Protein AF-A0A7W1ENC7-F1 (afdb_monomer_lite)

Structure (mmCIF, N/CA/C/O backbone):
data_AF-A0A7W1ENC7-F1
#
_entry.id   AF-A0A7W1ENC7-F1
#
loop_
_atom_site.group_PDB
_atom_site.id
_atom_site.type_symbol
_atom_site.label_atom_id
_atom_site.label_alt_id
_atom_site.label_comp_id
_atom_site.label_asym_id
_atom_site.label_entity_id
_atom_site.label_seq_id
_atom_site.pdbx_PDB_ins_code
_atom_site.Cartn_x
_atom_site.Cartn_y
_atom_site.Cartn_z
_atom_site.occupancy
_atom_site.B_iso_or_equiv
_atom_site.auth_seq_id
_atom_site.auth_comp_id
_atom_site.auth_asym_id
_atom_site.auth_atom_id
_atom_site.pdbx_PDB_model_num
ATOM 1 N N . MET A 1 1 ? 27.390 -2.520 -14.733 1.00 38.97 1 MET A N 1
ATOM 2 C CA . MET A 1 1 ? 26.135 -3.014 -15.339 1.00 38.97 1 MET A CA 1
ATOM 3 C C . MET A 1 1 ? 25.256 -3.533 -14.214 1.00 38.97 1 MET A C 1
ATOM 5 O O . MET A 1 1 ? 25.729 -4.355 -13.441 1.00 38.97 1 MET A O 1
ATOM 9 N N . LYS A 1 2 ? 24.054 -2.975 -14.029 1.00 42.88 2 LYS A N 1
ATOM 10 C CA . LYS A 1 2 ? 23.117 -3.417 -12.984 1.00 42.88 2 LYS A CA 1
ATOM 11 C C . LYS A 1 2 ? 22.529 -4.755 -13.449 1.00 42.88 2 LYS A C 1
ATOM 13 O O . LYS A 1 2 ? 22.151 -4.855 -14.612 1.00 42.88 2 LYS A O 1
ATOM 18 N N . ALA A 1 3 ? 22.547 -5.776 -12.594 1.00 43.91 3 ALA A N 1
ATOM 19 C CA . ALA A 1 3 ? 21.977 -7.081 -12.925 1.00 43.91 3 ALA A CA 1
ATOM 20 C C . ALA A 1 3 ? 20.509 -6.917 -13.362 1.00 43.91 3 ALA A C 1
ATOM 22 O O . ALA A 1 3 ? 19.835 -6.032 -12.820 1.00 43.91 3 ALA A O 1
ATOM 23 N N . PRO A 1 4 ? 20.019 -7.722 -14.324 1.00 51.50 4 PRO A N 1
ATOM 24 C CA . PRO A 1 4 ? 18.608 -7.701 -14.668 1.00 51.50 4 PRO A CA 1
ATOM 25 C C . PRO A 1 4 ? 17.800 -7.991 -13.395 1.00 51.50 4 PRO A C 1
ATOM 27 O O . PRO A 1 4 ? 18.161 -8.911 -12.650 1.00 51.50 4 PRO A O 1
ATOM 30 N N . PRO A 1 5 ? 16.767 -7.190 -13.089 1.00 56.22 5 PRO A N 1
ATOM 31 C CA . PRO A 1 5 ? 15.872 -7.494 -11.982 1.00 56.22 5 PRO A CA 1
ATOM 32 C C . PRO A 1 5 ? 15.311 -8.908 -12.174 1.00 56.22 5 PRO A C 1
ATOM 34 O O . PRO A 1 5 ? 15.011 -9.320 -13.297 1.00 56.22 5 PRO A O 1
ATOM 37 N N . ALA A 1 6 ? 15.227 -9.672 -11.081 1.00 57.22 6 ALA A N 1
ATOM 38 C CA . ALA A 1 6 ? 14.556 -10.965 -11.102 1.00 57.22 6 ALA A CA 1
ATOM 39 C C . ALA A 1 6 ? 13.134 -10.777 -11.667 1.00 57.22 6 ALA A C 1
ATOM 41 O O . ALA A 1 6 ? 12.538 -9.724 -11.426 1.00 57.22 6 ALA A O 1
ATOM 42 N N . PRO A 1 7 ? 12.589 -11.745 -12.427 1.00 58.38 7 PRO A N 1
ATOM 43 C CA . PRO A 1 7 ? 11.231 -11.628 -12.936 1.00 58.38 7 PRO A CA 1
ATOM 44 C C . PRO A 1 7 ? 10.276 -11.398 -11.762 1.00 58.38 7 PRO A C 1
ATOM 46 O O . PRO A 1 7 ? 10.227 -12.201 -10.829 1.00 58.38 7 PRO A O 1
ATOM 49 N N . SER A 1 8 ? 9.558 -10.275 -11.805 1.00 63.91 8 SER A N 1
ATOM 50 C CA . SER A 1 8 ? 8.464 -9.995 -10.880 1.00 63.91 8 SER A CA 1
ATOM 51 C C . SER A 1 8 ? 7.429 -11.116 -10.992 1.00 63.91 8 SER A C 1
ATOM 53 O O . SER A 1 8 ? 7.008 -11.480 -12.089 1.00 63.91 8 SER A O 1
ATOM 55 N N . ASP A 1 9 ? 7.011 -11.668 -9.853 1.00 81.19 9 ASP A N 1
ATOM 56 C CA . ASP A 1 9 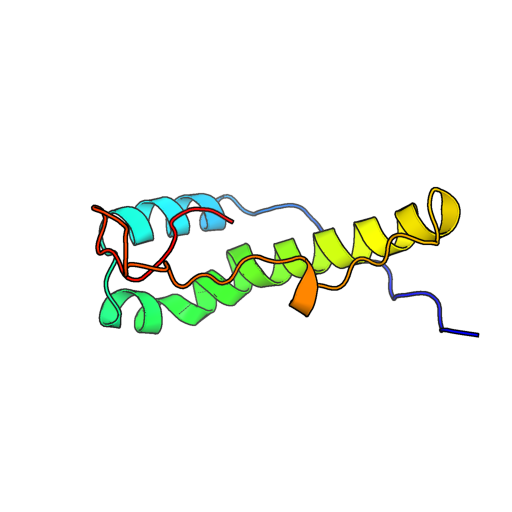? 5.921 -12.645 -9.764 1.00 81.19 9 ASP A CA 1
ATOM 57 C C . ASP A 1 9 ? 4.585 -11.935 -9.478 1.00 81.19 9 ASP A C 1
ATOM 59 O O . ASP A 1 9 ? 3.784 -12.383 -8.655 1.00 81.19 9 ASP A O 1
ATOM 63 N N . PHE A 1 10 ? 4.336 -10.774 -10.098 1.00 92.12 10 PHE A N 1
ATOM 64 C CA . PHE A 1 10 ? 3.066 -10.080 -9.917 1.00 92.12 10 PHE A CA 1
ATOM 65 C C . PHE A 1 10 ? 1.931 -10.881 -10.566 1.00 92.12 10 PHE A C 1
ATOM 67 O O . PHE A 1 10 ? 1.717 -10.883 -11.775 1.00 92.12 10 PHE A O 1
ATOM 74 N N . ARG A 1 11 ? 1.149 -11.564 -9.728 1.00 92.81 11 ARG A N 1
ATOM 75 C CA . ARG A 1 11 ? -0.049 -12.319 -10.137 1.00 92.81 11 ARG A CA 1
ATOM 76 C C . ARG A 1 11 ? -1.349 -11.532 -9.963 1.00 92.81 11 ARG A C 1
ATOM 78 O O . ARG A 1 11 ? -2.429 -12.120 -9.968 1.00 92.81 11 ARG A O 1
ATOM 85 N N . GLY A 1 12 ? -1.262 -10.215 -9.788 1.00 93.81 12 GLY A N 1
ATOM 86 C CA . GLY A 1 12 ? -2.409 -9.383 -9.442 1.00 93.81 12 GLY A CA 1
ATOM 87 C C . GLY A 1 12 ? -2.690 -9.315 -7.940 1.00 93.81 12 GLY A C 1
ATOM 88 O O . GLY A 1 12 ? -2.035 -9.946 -7.109 1.00 93.81 12 GLY A O 1
ATOM 89 N N . PHE A 1 13 ? -3.710 -8.533 -7.588 1.00 95.38 13 PHE A N 1
ATOM 90 C CA . PHE A 1 13 ? -4.220 -8.453 -6.221 1.00 95.38 13 PHE A CA 1
ATOM 91 C C . PHE A 1 13 ? -5.280 -9.525 -5.991 1.00 95.38 13 PHE A C 1
ATOM 93 O O . PHE A 1 13 ? -6.251 -9.636 -6.741 1.00 95.38 13 PHE A O 1
ATOM 100 N N . ARG A 1 14 ? -5.129 -10.294 -4.913 1.00 95.69 14 ARG A N 1
ATOM 101 C CA . ARG A 1 14 ? -6.131 -11.293 -4.529 1.00 95.69 14 ARG A CA 1
ATOM 102 C C . ARG A 1 14 ? -7.399 -10.610 -4.004 1.00 95.69 14 ARG A C 1
ATOM 104 O O . ARG A 1 14 ? -7.306 -9.525 -3.429 1.00 95.69 14 ARG A O 1
ATOM 111 N N . PRO A 1 15 ? -8.578 -11.259 -4.070 1.00 96.81 15 PRO A N 1
ATOM 112 C CA . PRO A 1 15 ? -9.813 -10.711 -3.497 1.00 96.81 15 PRO A CA 1
ATOM 113 C C . PRO A 1 15 ? -9.685 -10.302 -2.019 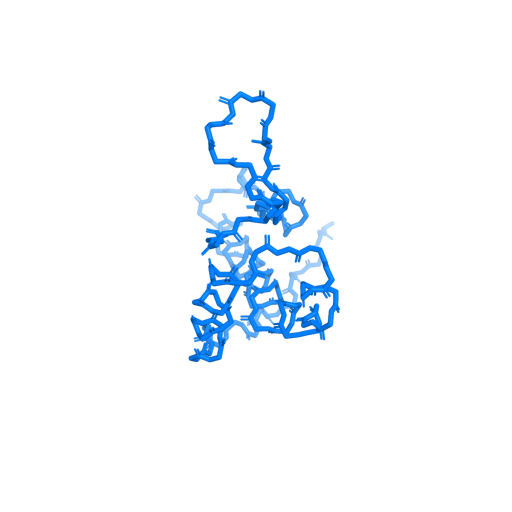1.00 96.81 15 PRO A C 1
ATOM 115 O O . PRO A 1 15 ? -10.314 -9.338 -1.580 1.00 96.81 15 PRO A O 1
ATOM 118 N N . ALA A 1 16 ? -8.819 -10.991 -1.267 1.00 95.94 16 ALA A N 1
ATOM 119 C CA . ALA A 1 16 ? -8.488 -10.678 0.121 1.00 95.94 16 ALA A CA 1
ATOM 120 C C . ALA A 1 16 ? -7.956 -9.245 0.319 1.00 95.94 16 ALA A C 1
ATOM 122 O O . ALA A 1 16 ? -8.237 -8.641 1.351 1.00 95.94 16 ALA A O 1
ATOM 123 N N . ALA A 1 17 ? -7.272 -8.662 -0.673 1.00 96.19 17 ALA A N 1
ATOM 124 C CA . ALA A 1 17 ? -6.820 -7.272 -0.632 1.00 96.19 17 ALA A CA 1
ATOM 125 C C . ALA A 1 17 ? -8.005 -6.297 -0.540 1.00 96.19 17 ALA A C 1
ATOM 127 O O . ALA A 1 17 ? -8.036 -5.415 0.317 1.00 96.19 17 ALA A O 1
ATOM 128 N N . LEU A 1 18 ? -9.033 -6.497 -1.373 1.00 96.00 18 LEU A N 1
ATOM 129 C CA . LEU A 1 18 ? -10.245 -5.672 -1.356 1.00 96.00 18 LEU A CA 1
ATOM 130 C C . LEU A 1 18 ? -11.062 -5.890 -0.078 1.00 96.00 18 LEU A C 1
ATOM 132 O O . LEU A 1 18 ? -11.637 -4.945 0.462 1.00 96.00 18 LEU A O 1
ATOM 136 N N . VAL A 1 19 ? -11.108 -7.128 0.425 1.00 97.38 19 VAL A N 1
ATOM 137 C CA . VAL A 1 19 ? -11.738 -7.439 1.717 1.00 97.38 19 VAL A CA 1
ATOM 138 C C . VAL A 1 19 ? -11.032 -6.695 2.850 1.00 97.38 19 VAL A C 1
ATOM 140 O O . VAL A 1 19 ? -11.708 -6.054 3.656 1.00 97.38 19 VAL A O 1
ATOM 143 N N . PHE A 1 20 ? -9.696 -6.708 2.873 1.00 97.31 20 PHE A N 1
ATOM 144 C CA . PHE A 1 20 ? -8.903 -5.964 3.847 1.00 97.31 20 PHE A CA 1
ATOM 145 C C . PHE A 1 20 ? -9.190 -4.464 3.773 1.00 97.31 20 PHE A C 1
ATOM 147 O O . PHE A 1 20 ? -9.482 -3.866 4.801 1.00 97.31 20 PHE A O 1
ATOM 154 N N . LEU A 1 21 ? -9.182 -3.855 2.582 1.00 97.06 21 LEU A N 1
ATOM 155 C CA . LEU A 1 21 ? -9.443 -2.417 2.436 1.00 97.06 21 LEU A CA 1
ATOM 156 C C . LEU A 1 21 ? -10.839 -2.021 2.944 1.00 97.06 21 LEU A C 1
ATOM 158 O O . LEU A 1 21 ? -10.986 -1.004 3.622 1.00 97.06 21 LEU A O 1
ATOM 162 N N . ARG A 1 22 ? -11.864 -2.845 2.683 1.00 97.19 22 ARG A N 1
ATOM 163 C CA . ARG A 1 22 ? -13.218 -2.628 3.227 1.00 97.19 22 ARG A CA 1
ATOM 164 C C . ARG A 1 22 ? -13.264 -2.771 4.747 1.00 97.19 22 ARG A C 1
ATOM 166 O O . ARG A 1 22 ? -14.007 -2.041 5.395 1.00 97.19 22 ARG A O 1
ATOM 173 N N . ALA A 1 23 ? -12.521 -3.721 5.310 1.00 97.38 23 ALA A N 1
ATOM 174 C CA . ALA A 1 23 ? -12.441 -3.901 6.755 1.00 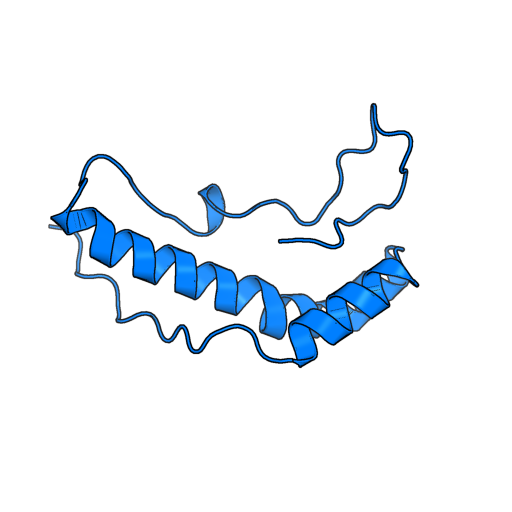97.38 23 ALA A CA 1
ATOM 175 C C . ALA A 1 23 ? -11.684 -2.743 7.421 1.00 97.38 23 ALA A C 1
ATOM 177 O O . ALA A 1 23 ? -12.192 -2.173 8.381 1.00 97.38 23 ALA A O 1
ATOM 178 N N . LEU A 1 24 ? -10.562 -2.313 6.838 1.00 97.50 24 LEU A N 1
ATOM 179 C CA . LEU A 1 24 ? -9.800 -1.149 7.281 1.00 97.50 24 LEU A CA 1
ATOM 180 C C . LEU A 1 24 ? -10.649 0.123 7.252 1.00 97.50 24 LEU A C 1
ATOM 182 O O . LEU A 1 24 ? -10.555 0.934 8.159 1.00 97.50 24 LEU A O 1
ATOM 186 N N . ALA A 1 25 ? -11.516 0.293 6.251 1.00 96.12 25 ALA A N 1
ATOM 187 C CA . ALA A 1 25 ? -12.434 1.430 6.205 1.00 96.12 25 ALA A CA 1
ATOM 188 C C . ALA A 1 25 ? -13.431 1.456 7.378 1.00 96.12 25 ALA A C 1
ATOM 190 O O . ALA A 1 25 ? -13.816 2.537 7.812 1.00 96.12 25 ALA A O 1
ATOM 191 N N . ARG A 1 26 ? -13.836 0.289 7.900 1.00 97.19 26 ARG A N 1
ATOM 192 C CA . ARG A 1 26 ? -14.738 0.180 9.062 1.00 97.19 26 ARG A CA 1
ATOM 193 C C . ARG A 1 26 ? -14.007 0.265 10.402 1.00 97.19 26 ARG A C 1
ATOM 195 O O . ARG A 1 26 ? -14.584 0.754 11.364 1.00 97.19 26 ARG A O 1
ATOM 202 N N . HIS A 1 27 ? -12.765 -0.208 10.454 1.00 96.44 27 HIS A N 1
ATOM 203 C CA . HIS A 1 27 ? -11.953 -0.326 11.667 1.00 96.44 27 HIS A CA 1
ATOM 204 C C . HIS A 1 27 ? -10.628 0.428 11.492 1.00 96.44 27 HIS A C 1
ATOM 206 O O . HIS A 1 27 ? -9.538 -0.139 11.579 1.00 96.44 27 HIS A O 1
ATOM 212 N N . ASN A 1 28 ? -10.723 1.712 11.128 1.00 95.88 28 ASN A N 1
ATOM 213 C CA . ASN A 1 28 ? -9.560 2.535 10.801 1.00 95.88 28 ASN A CA 1
ATOM 214 C C . ASN A 1 28 ? -8.915 3.087 12.075 1.00 95.88 28 ASN A C 1
ATOM 216 O O . ASN A 1 28 ? -8.956 4.283 12.356 1.00 95.88 28 ASN A O 1
ATOM 220 N N . ASP A 1 29 ? -8.342 2.190 12.863 1.00 96.62 29 ASP A N 1
ATOM 221 C CA . ASP A 1 29 ? -7.621 2.502 14.085 1.00 96.62 29 ASP A CA 1
ATOM 222 C C . ASP A 1 29 ? -6.316 1.699 14.163 1.00 96.62 29 ASP A C 1
ATOM 224 O O . ASP A 1 29 ? -6.070 0.745 13.417 1.00 96.62 29 ASP A O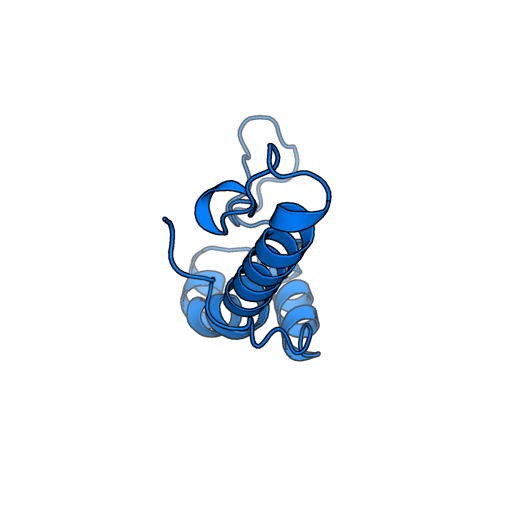 1
ATOM 228 N N . ARG A 1 30 ? -5.414 2.153 15.037 1.00 95.94 30 ARG A N 1
ATOM 229 C CA . ARG A 1 30 ? -4.061 1.602 15.147 1.00 95.94 30 ARG A CA 1
ATOM 230 C C . ARG A 1 30 ? -4.057 0.168 15.657 1.00 95.94 30 ARG A C 1
ATOM 232 O O . ARG A 1 30 ? -3.230 -0.612 15.193 1.00 95.94 30 ARG A O 1
ATOM 239 N N . GLU A 1 31 ? -4.916 -0.157 16.612 1.00 97.75 31 GLU A N 1
ATOM 240 C CA . GLU A 1 31 ? -4.942 -1.475 17.242 1.00 97.75 31 GLU A CA 1
ATOM 241 C C . GLU A 1 31 ? -5.388 -2.528 16.231 1.00 97.75 31 GLU A C 1
ATOM 243 O O . GLU A 1 31 ? -4.667 -3.502 15.987 1.00 97.75 31 GLU A O 1
ATOM 248 N N . TRP A 1 32 ? -6.498 -2.257 15.542 1.00 97.94 32 TRP A N 1
ATOM 249 C CA . TRP A 1 32 ? -7.002 -3.111 14.482 1.00 97.94 32 TRP A CA 1
ATOM 250 C C . TRP A 1 32 ? -5.965 -3.290 13.374 1.00 97.94 32 TRP A C 1
ATOM 252 O O . TRP A 1 32 ? -5.696 -4.418 12.955 1.00 97.94 32 TRP A O 1
ATOM 262 N N . PHE A 1 33 ? -5.316 -2.209 12.928 1.00 97.62 33 PHE A N 1
ATOM 263 C CA . PHE A 1 33 ? -4.304 -2.318 11.881 1.00 97.62 33 PHE A CA 1
ATOM 264 C C . PHE A 1 33 ? -3.108 -3.178 12.301 1.00 97.62 33 PHE A C 1
ATOM 266 O O . PHE A 1 33 ? -2.657 -3.999 11.505 1.00 97.62 33 PHE A O 1
ATOM 273 N N . GLN A 1 34 ? -2.588 -3.028 13.527 1.00 97.75 34 GLN A N 1
ATOM 274 C CA . GLN A 1 34 ? -1.460 -3.857 13.973 1.00 97.75 34 GLN A CA 1
ATOM 275 C C . GLN A 1 34 ? -1.833 -5.340 14.014 1.00 97.75 34 GLN A C 1
ATOM 277 O O . GLN A 1 34 ? -1.045 -6.162 13.549 1.00 97.75 34 GLN A O 1
ATOM 282 N N . ALA A 1 35 ? -3.043 -5.674 14.473 1.00 98.12 35 ALA A N 1
ATOM 283 C CA . ALA A 1 35 ? -3.534 -7.052 14.485 1.00 98.12 35 ALA A CA 1
ATOM 284 C C . ALA A 1 35 ? -3.665 -7.662 13.074 1.00 98.12 35 ALA A C 1
ATOM 286 O O . ALA A 1 35 ? -3.536 -8.871 12.909 1.00 98.12 35 ALA A O 1
ATOM 287 N N . HIS A 1 36 ? -3.871 -6.837 12.041 1.00 98.00 36 HIS A N 1
ATOM 288 C CA . HIS A 1 36 ? -4.046 -7.286 10.653 1.00 98.00 36 HIS A CA 1
ATOM 289 C C . HIS A 1 36 ? -2.871 -6.916 9.738 1.00 98.00 36 HIS A C 1
ATOM 291 O O . HIS A 1 36 ? -2.970 -7.025 8.510 1.00 98.00 36 HIS A O 1
ATOM 297 N N . ARG A 1 37 ? -1.742 -6.490 10.313 1.00 97.19 37 ARG A N 1
ATOM 298 C CA . ARG A 1 37 ? -0.595 -5.967 9.565 1.00 97.19 37 ARG A CA 1
ATOM 299 C C . ARG A 1 37 ? -0.024 -6.980 8.582 1.00 97.19 37 ARG A C 1
ATOM 301 O O . ARG A 1 37 ? 0.345 -6.603 7.475 1.00 97.19 37 ARG A O 1
ATOM 308 N N . GLU A 1 38 ? 0.020 -8.255 8.949 1.00 98.00 38 GLU A N 1
ATOM 309 C CA . GLU A 1 38 ? 0.497 -9.315 8.054 1.00 98.00 38 GLU A CA 1
ATOM 310 C C . GLU A 1 38 ? -0.375 -9.453 6.804 1.00 98.00 38 GLU A C 1
ATOM 312 O O . GLU A 1 38 ? 0.138 -9.651 5.705 1.00 98.00 38 GLU A O 1
ATOM 317 N N . THR A 1 39 ? -1.693 -9.294 6.947 1.00 97.06 39 THR A N 1
ATOM 318 C CA . THR A 1 39 ? -2.622 -9.297 5.812 1.00 97.06 39 THR A CA 1
ATOM 319 C C . THR A 1 39 ? -2.387 -8.081 4.920 1.00 97.06 39 THR A C 1
ATOM 321 O O . THR A 1 39 ? -2.343 -8.229 3.704 1.00 97.06 39 THR A O 1
ATOM 324 N N . TYR A 1 40 ? -2.149 -6.895 5.486 1.00 97.12 40 TYR A N 1
ATOM 325 C CA . TYR A 1 40 ? -1.740 -5.735 4.687 1.00 97.12 40 TYR A CA 1
ATOM 326 C C . TYR A 1 40 ? -0.435 -5.993 3.916 1.00 97.12 40 TYR A C 1
ATOM 328 O O . TYR A 1 40 ? -0.364 -5.754 2.709 1.00 97.12 40 TYR A O 1
ATOM 336 N N . GLU A 1 41 ? 0.595 -6.499 4.595 1.00 96.38 41 GLU A N 1
ATOM 337 C CA . GLU A 1 41 ? 1.901 -6.731 3.975 1.00 96.38 41 GLU A CA 1
ATOM 338 C C . GLU A 1 41 ? 1.806 -7.769 2.842 1.00 96.38 41 GLU A C 1
ATOM 340 O O . GLU A 1 41 ? 2.326 -7.544 1.750 1.00 96.38 41 GLU A O 1
ATOM 345 N N . ARG A 1 42 ? 1.069 -8.864 3.062 1.00 96.75 42 ARG A N 1
ATOM 346 C CA . ARG A 1 42 ? 0.924 -9.967 2.103 1.00 96.75 42 ARG A CA 1
ATOM 347 C C . ARG A 1 42 ? -0.033 -9.668 0.949 1.00 96.75 42 ARG A C 1
ATOM 349 O O . ARG A 1 42 ? 0.268 -10.028 -0.181 1.00 96.75 42 ARG A O 1
ATOM 356 N N . GLU A 1 43 ? -1.197 -9.075 1.217 1.00 96.19 43 GLU A N 1
ATOM 357 C CA . GLU A 1 43 ? -2.246 -8.909 0.195 1.00 96.19 43 GLU A CA 1
ATOM 358 C C . GLU A 1 43 ? -2.111 -7.618 -0.617 1.00 96.19 43 GLU A C 1
ATOM 360 O O . GLU A 1 43 ? -2.627 -7.546 -1.730 1.00 96.19 43 GLU A O 1
ATOM 365 N N . LEU A 1 44 ? -1.472 -6.586 -0.060 1.00 95.50 44 LEU A N 1
ATOM 366 C CA . LEU A 1 44 ? -1.443 -5.242 -0.648 1.00 95.50 44 LEU A CA 1
ATOM 367 C C . LEU A 1 44 ? -0.015 -4.786 -0.926 1.00 95.50 44 LEU A C 1
ATOM 369 O O . LEU A 1 44 ? 0.317 -4.458 -2.064 1.00 95.50 44 LEU A O 1
ATOM 373 N N . ARG A 1 45 ? 0.848 -4.783 0.095 1.00 95.38 45 ARG A N 1
ATOM 374 C CA . ARG A 1 45 ? 2.192 -4.211 -0.038 1.00 95.38 45 ARG A CA 1
ATOM 375 C C . ARG A 1 45 ? 3.108 -5.039 -0.933 1.00 95.38 45 ARG A C 1
ATOM 377 O O . ARG A 1 45 ? 3.732 -4.464 -1.819 1.00 95.38 45 ARG A O 1
ATOM 384 N N . ALA A 1 46 ? 3.189 -6.351 -0.720 1.00 94.69 46 ALA A N 1
ATOM 385 C CA . ALA A 1 46 ? 4.048 -7.217 -1.522 1.00 94.69 46 ALA A CA 1
ATOM 386 C C . ALA A 1 46 ? 3.619 -7.270 -3.005 1.00 94.69 46 ALA A C 1
ATOM 388 O O . ALA A 1 46 ? 4.480 -7.041 -3.853 1.00 94.69 46 ALA A O 1
ATOM 389 N N . PRO A 1 47 ? 2.326 -7.444 -3.358 1.00 95.19 47 PRO A N 1
ATOM 390 C CA . P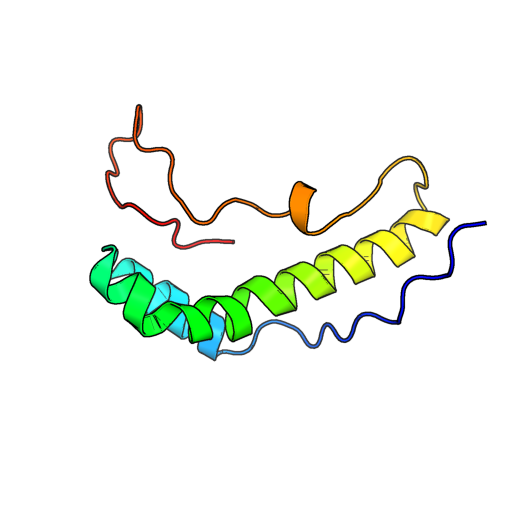RO A 1 47 ? 1.908 -7.415 -4.760 1.00 95.19 47 PRO A CA 1
ATOM 391 C C . PRO A 1 47 ? 2.135 -6.055 -5.426 1.00 95.19 47 PRO A C 1
ATOM 393 O O . PRO A 1 47 ? 2.560 -6.004 -6.573 1.00 95.19 47 PRO A O 1
ATOM 396 N N . MET A 1 48 ? 1.919 -4.943 -4.713 1.00 95.38 48 MET A N 1
ATOM 397 C CA . MET A 1 48 ? 2.215 -3.614 -5.258 1.00 95.38 48 MET A CA 1
ATOM 398 C C . MET A 1 48 ? 3.720 -3.409 -5.490 1.00 95.38 48 MET A C 1
ATOM 400 O O . MET A 1 48 ? 4.111 -2.817 -6.491 1.00 95.38 48 MET A O 1
ATOM 404 N N . ALA A 1 49 ? 4.574 -3.912 -4.594 1.00 94.75 49 ALA A N 1
ATOM 405 C CA . ALA A 1 49 ? 6.020 -3.870 -4.794 1.00 94.75 49 ALA A CA 1
ATOM 406 C C . ALA A 1 49 ? 6.445 -4.678 -6.030 1.00 94.75 49 ALA A C 1
ATOM 408 O O . ALA A 1 49 ? 7.202 -4.155 -6.843 1.00 94.75 49 ALA A O 1
ATOM 409 N N . ALA A 1 50 ? 5.898 -5.886 -6.206 1.00 94.62 50 ALA A N 1
ATOM 410 C CA . ALA A 1 50 ? 6.143 -6.705 -7.393 1.00 94.62 50 ALA A CA 1
ATOM 411 C C . ALA A 1 50 ? 5.702 -5.982 -8.678 1.00 94.62 50 ALA A C 1
ATOM 413 O O . ALA A 1 50 ? 6.480 -5.886 -9.618 1.00 94.62 50 ALA A O 1
ATOM 414 N N . LEU A 1 51 ? 4.512 -5.365 -8.687 1.00 94.69 51 LEU A N 1
ATOM 415 C CA . LEU A 1 51 ? 4.038 -4.571 -9.826 1.00 94.69 51 LEU A CA 1
ATOM 416 C C . LEU A 1 51 ? 4.994 -3.419 -10.177 1.00 94.69 51 LEU A C 1
ATOM 418 O O . LEU A 1 51 ? 5.279 -3.190 -11.349 1.00 94.69 51 LEU A O 1
ATOM 422 N N . VAL A 1 52 ? 5.497 -2.689 -9.176 1.00 94.44 52 VAL A N 1
ATOM 423 C CA . VAL A 1 52 ? 6.466 -1.603 -9.401 1.00 94.44 52 VAL A CA 1
ATOM 424 C C . VAL A 1 52 ? 7.767 -2.137 -9.997 1.00 94.44 52 VAL A C 1
ATOM 426 O O . VAL A 1 52 ? 8.317 -1.505 -10.895 1.00 94.44 52 VAL A O 1
ATOM 429 N N . GLU A 1 53 ? 8.260 -3.273 -9.506 1.00 93.75 53 GLU A N 1
ATOM 430 C CA . GLU A 1 53 ? 9.463 -3.917 -10.041 1.00 93.75 53 GLU A CA 1
ATOM 431 C C . GLU A 1 53 ? 9.250 -4.385 -11.482 1.00 93.75 53 GLU A C 1
ATOM 433 O O . GLU A 1 53 ? 10.104 -4.128 -12.324 1.00 93.75 53 GLU A O 1
ATOM 438 N N . GLU A 1 54 ? 8.099 -4.983 -11.797 1.00 92.94 54 GLU A N 1
ATOM 439 C CA . GLU A 1 54 ? 7.752 -5.387 -13.164 1.00 92.94 54 GLU A CA 1
ATOM 440 C C . GLU A 1 54 ? 7.743 -4.203 -14.126 1.00 92.94 54 GLU A C 1
ATOM 442 O O . GLU A 1 54 ? 8.355 -4.245 -15.194 1.00 92.94 54 GLU A O 1
ATOM 447 N N . ILE A 1 55 ? 7.081 -3.117 -13.721 1.00 92.69 55 ILE A N 1
ATOM 448 C CA . ILE A 1 55 ? 6.996 -1.895 -14.517 1.00 92.69 55 ILE A CA 1
ATOM 449 C C . ILE A 1 55 ? 8.389 -1.293 -14.728 1.00 92.69 55 ILE A C 1
ATOM 451 O O . ILE A 1 55 ? 8.679 -0.868 -15.842 1.00 92.69 55 ILE A O 1
ATOM 455 N N . ASP A 1 56 ? 9.263 -1.285 -13.716 1.00 92.62 56 ASP A N 1
ATOM 456 C CA . ASP A 1 56 ? 10.648 -0.808 -13.856 1.00 92.62 56 ASP A CA 1
ATOM 457 C C . ASP A 1 56 ? 11.411 -1.589 -14.938 1.00 92.62 56 ASP A C 1
ATOM 459 O O . ASP A 1 56 ? 12.071 -0.983 -15.784 1.00 92.62 56 ASP A O 1
ATOM 463 N N . VAL A 1 57 ? 11.256 -2.920 -14.985 1.00 90.62 57 VAL A N 1
ATOM 464 C CA . VAL A 1 57 ? 11.879 -3.759 -16.028 1.00 90.62 57 VAL A CA 1
ATOM 465 C C . VAL A 1 57 ? 11.426 -3.329 -17.421 1.00 90.62 57 VAL A C 1
ATOM 467 O O . VAL A 1 57 ? 12.244 -3.189 -18.331 1.00 90.62 57 VAL A O 1
ATOM 470 N N . HIS A 1 58 ? 10.123 -3.109 -17.597 1.00 89.69 58 HIS A N 1
ATOM 471 C CA . HIS A 1 58 ? 9.567 -2.694 -18.881 1.00 89.69 58 HIS A CA 1
ATOM 472 C C . HIS A 1 58 ? 10.000 -1.272 -19.258 1.00 89.69 58 HIS A C 1
ATOM 474 O O . HIS A 1 58 ? 10.404 -1.026 -20.400 1.00 89.69 58 HIS A O 1
ATOM 480 N N . LEU A 1 59 ? 9.984 -0.344 -18.299 1.00 91.50 59 LEU A N 1
ATOM 481 C CA . LEU A 1 59 ? 10.395 1.043 -18.503 1.00 91.50 59 LEU A CA 1
ATOM 482 C C . LEU A 1 59 ? 11.876 1.173 -18.840 1.00 91.50 59 LEU A C 1
ATOM 484 O O . LEU A 1 59 ? 12.216 2.031 -19.646 1.00 91.50 59 LEU A O 1
ATOM 488 N N . ALA A 1 60 ? 12.741 0.282 -18.353 1.00 90.75 60 ALA A N 1
ATOM 489 C CA . ALA A 1 60 ? 14.159 0.288 -18.713 1.00 90.75 60 ALA A CA 1
ATOM 490 C C . ALA A 1 60 ? 14.406 0.229 -20.236 1.00 90.75 60 ALA A C 1
ATOM 492 O O . ALA A 1 60 ? 15.451 0.678 -20.704 1.00 90.75 60 ALA A O 1
ATOM 493 N N . THR A 1 61 ? 13.453 -0.303 -21.011 1.00 89.56 61 THR A N 1
ATOM 494 C CA . THR A 1 61 ? 13.523 -0.342 -22.482 1.00 89.56 61 THR A CA 1
ATOM 495 C C . THR A 1 61 ? 12.813 0.826 -23.170 1.00 89.56 61 THR A C 1
ATOM 497 O O . THR A 1 61 ? 13.233 1.235 -24.249 1.00 89.56 61 THR A O 1
ATOM 500 N N . LEU A 1 62 ? 11.749 1.362 -22.564 1.00 92.00 62 LEU A N 1
ATOM 501 C CA . LEU A 1 62 ? 10.873 2.369 -23.175 1.00 92.00 62 LEU A CA 1
ATOM 502 C C . LEU A 1 62 ? 11.229 3.808 -22.775 1.00 92.00 62 LEU A C 1
ATOM 504 O O . LEU A 1 62 ? 11.086 4.718 -23.585 1.00 92.00 62 LEU A O 1
ATOM 508 N N . ALA A 1 63 ? 11.654 4.006 -21.529 1.00 92.00 63 ALA A N 1
ATOM 509 C CA . ALA A 1 63 ? 11.954 5.292 -20.905 1.00 92.00 63 ALA A CA 1
ATOM 510 C C . ALA A 1 63 ? 12.978 5.081 -19.765 1.00 92.00 63 ALA A C 1
ATOM 512 O O . ALA A 1 63 ? 12.607 5.090 -18.586 1.00 92.00 63 ALA A O 1
ATOM 513 N N . PRO A 1 64 ? 14.263 4.831 -20.086 1.00 90.25 64 PRO A N 1
ATOM 514 C CA . PRO A 1 64 ? 15.297 4.466 -19.110 1.00 90.25 64 PRO A CA 1
ATOM 515 C C . PRO A 1 64 ? 15.599 5.553 -18.063 1.00 90.25 64 PRO A C 1
ATOM 517 O O . PRO A 1 64 ? 16.233 5.275 -17.044 1.00 90.25 64 PRO A O 1
ATOM 520 N N . GLU A 1 65 ? 15.169 6.792 -18.294 1.00 93.06 65 GLU A N 1
ATOM 521 C CA . GLU A 1 65 ? 15.227 7.891 -17.332 1.00 93.06 65 GLU A CA 1
ATOM 522 C C . GLU A 1 65 ? 14.214 7.749 -16.183 1.00 93.06 65 GLU A C 1
ATOM 524 O O . GLU A 1 65 ? 14.396 8.353 -15.121 1.00 93.06 65 GLU A O 1
ATOM 529 N N . ILE A 1 66 ? 13.162 6.944 -16.366 1.00 90.94 66 ILE A N 1
ATOM 530 C CA . ILE A 1 66 ? 12.154 6.665 -15.344 1.00 90.94 66 ILE A CA 1
ATOM 531 C C . ILE A 1 66 ? 12.566 5.410 -14.577 1.00 90.94 66 ILE A C 1
ATOM 533 O O . ILE A 1 66 ? 12.587 4.313 -15.121 1.00 90.94 66 ILE A O 1
ATOM 537 N N . ILE A 1 67 ? 12.851 5.574 -13.283 1.00 89.06 67 ILE A N 1
ATOM 538 C CA . ILE A 1 67 ? 13.247 4.473 -12.397 1.00 89.06 67 ILE A CA 1
ATOM 539 C C . ILE A 1 67 ? 12.118 4.190 -11.405 1.00 89.06 67 ILE A C 1
ATOM 541 O O . ILE A 1 67 ? 11.823 5.005 -10.523 1.00 89.06 67 ILE A O 1
ATOM 545 N N . GLY A 1 68 ? 11.514 3.011 -11.522 1.00 90.19 68 GLY A N 1
ATOM 546 C CA . GLY A 1 68 ? 10.571 2.457 -10.562 1.00 90.19 68 GLY A CA 1
ATOM 547 C C . GLY A 1 68 ? 11.308 1.822 -9.385 1.00 90.19 68 GLY A C 1
ATOM 548 O O . GLY A 1 68 ? 12.222 1.021 -9.543 1.00 90.19 68 GLY A O 1
ATOM 549 N N . HIS A 1 69 ? 10.933 2.177 -8.157 1.00 90.31 69 HIS A N 1
ATOM 550 C CA . HIS A 1 69 ? 11.474 1.507 -6.977 1.00 90.31 69 HIS A CA 1
ATOM 551 C C . HIS A 1 69 ? 10.399 1.433 -5.893 1.00 90.31 69 HIS A C 1
ATOM 553 O O . HIS A 1 69 ? 9.950 2.492 -5.448 1.00 90.31 69 HIS A O 1
ATOM 559 N N . PRO A 1 70 ? 10.041 0.252 -5.351 1.00 89.44 70 PRO A N 1
ATOM 560 C CA . PRO A 1 70 ? 8.920 0.110 -4.411 1.00 89.44 70 PRO A CA 1
ATOM 561 C C . PRO A 1 70 ? 8.959 1.099 -3.237 1.00 89.44 70 PRO A C 1
ATOM 563 O O . PRO A 1 70 ? 7.977 1.755 -2.911 1.00 89.44 70 PRO A O 1
ATOM 566 N N . LYS A 1 71 ? 10.141 1.312 -2.645 1.00 88.62 71 LYS A N 1
ATOM 567 C CA . LYS A 1 71 ? 10.332 2.289 -1.551 1.00 88.62 71 LYS A CA 1
ATOM 568 C C . LYS A 1 71 ? 10.045 3.759 -1.911 1.00 88.62 71 LYS A C 1
ATOM 570 O O . LYS A 1 71 ? 9.837 4.547 -0.995 1.00 88.62 71 LYS A O 1
ATOM 575 N N . ARG A 1 72 ? 10.107 4.143 -3.189 1.00 90.81 72 ARG A N 1
ATOM 576 C CA . ARG A 1 72 ? 9.937 5.530 -3.666 1.00 90.81 72 ARG A CA 1
ATOM 577 C C . ARG A 1 72 ? 8.640 5.728 -4.447 1.00 90.81 72 ARG A C 1
ATOM 579 O O . ARG A 1 72 ? 8.079 6.815 -4.398 1.00 90.81 72 ARG A O 1
ATOM 586 N N . SER A 1 73 ? 8.178 4.687 -5.130 1.00 92.81 73 SER A N 1
ATOM 587 C CA . SER A 1 73 ? 7.014 4.726 -6.017 1.00 92.81 73 SER A CA 1
ATOM 588 C C . SER A 1 73 ? 5.702 4.365 -5.313 1.00 92.81 73 SER A C 1
ATOM 590 O O . SER A 1 73 ? 4.639 4.613 -5.866 1.00 92.81 73 SER A O 1
ATOM 592 N N . MET A 1 74 ? 5.749 3.797 -4.102 1.00 93.19 74 MET A N 1
ATOM 593 C CA . MET A 1 74 ? 4.548 3.434 -3.341 1.00 93.19 74 MET A CA 1
ATOM 594 C C . MET A 1 74 ? 4.140 4.520 -2.344 1.00 93.19 74 MET A C 1
ATOM 596 O O . MET A 1 74 ? 4.977 5.107 -1.650 1.00 93.19 74 MET A O 1
ATOM 600 N N . PHE A 1 75 ? 2.831 4.727 -2.188 1.00 90.06 75 PHE A N 1
ATOM 601 C CA . PHE A 1 75 ? 2.317 5.590 -1.134 1.00 90.06 75 PHE A CA 1
ATOM 602 C C . PHE A 1 75 ? 2.571 5.004 0.259 1.00 90.06 75 PHE A C 1
ATOM 604 O O . PHE A 1 75 ? 2.514 3.800 0.505 1.00 90.06 75 PHE A O 1
ATOM 611 N N . ARG A 1 76 ? 2.796 5.899 1.226 1.00 91.94 76 ARG A N 1
ATOM 612 C CA . ARG A 1 76 ? 2.729 5.543 2.646 1.00 91.94 76 ARG A CA 1
ATOM 613 C C . ARG A 1 76 ? 1.278 5.247 3.019 1.00 91.94 76 ARG A C 1
ATOM 615 O O . ARG A 1 76 ? 0.396 6.039 2.683 1.00 91.94 76 ARG A O 1
ATOM 622 N N . ILE A 1 77 ? 1.072 4.162 3.769 1.00 94.31 77 ILE A N 1
ATOM 623 C CA . ILE A 1 77 ? -0.256 3.783 4.270 1.00 94.31 77 ILE A CA 1
ATOM 624 C C . ILE A 1 77 ? -0.814 4.800 5.272 1.00 94.31 77 ILE A C 1
ATOM 626 O O . ILE A 1 77 ? -2.019 5.001 5.345 1.00 94.31 77 ILE A O 1
ATOM 630 N N . HIS A 1 78 ? 0.049 5.473 6.034 1.00 94.75 78 HIS A N 1
ATOM 631 C CA . HIS A 1 78 ? -0.387 6.480 6.996 1.00 94.75 78 HIS A CA 1
ATOM 632 C C . HIS A 1 78 ? -0.952 7.706 6.272 1.00 94.75 78 HIS A C 1
ATOM 634 O O . HIS A 1 78 ? -0.342 8.227 5.329 1.00 94.75 78 HIS A O 1
ATOM 640 N N . ARG A 1 79 ? -2.113 8.170 6.731 1.00 94.25 79 ARG A N 1
ATOM 641 C CA . ARG A 1 79 ? -2.742 9.398 6.251 1.00 94.25 79 ARG A CA 1
ATOM 642 C C . ARG A 1 79 ? -2.073 10.602 6.905 1.00 94.25 79 ARG A C 1
ATOM 644 O O . ARG A 1 79 ? -1.827 10.611 8.107 1.00 94.25 79 ARG A O 1
ATOM 651 N N . ASP A 1 80 ? -1.803 11.637 6.116 1.00 93.12 80 ASP A N 1
ATOM 652 C CA . ASP A 1 80 ? -1.463 12.944 6.675 1.00 93.12 80 ASP A CA 1
ATOM 653 C C . ASP A 1 80 ? -2.756 13.643 7.108 1.00 93.12 80 ASP A C 1
ATOM 655 O O . ASP A 1 80 ? -3.591 14.004 6.277 1.00 93.12 80 ASP A O 1
ATOM 659 N N . THR A 1 81 ? -2.946 13.787 8.415 1.00 93.44 81 THR A N 1
ATOM 660 C CA . THR A 1 81 ? -4.182 14.311 9.009 1.00 93.44 81 THR A CA 1
ATOM 661 C C . THR A 1 81 ? -4.077 15.782 9.404 1.00 93.44 81 THR A C 1
ATOM 663 O O . THR A 1 81 ? -5.058 16.341 9.898 1.00 93.44 81 THR A O 1
ATOM 666 N N . ARG A 1 82 ? -2.931 16.446 9.174 1.00 90.88 82 ARG A N 1
ATOM 667 C CA . ARG A 1 82 ? -2.691 17.831 9.629 1.00 90.88 82 ARG A CA 1
ATOM 668 C C . ARG A 1 82 ? -3.739 18.807 9.100 1.00 90.88 82 ARG A C 1
ATOM 670 O O . ARG A 1 82 ? -4.295 19.579 9.872 1.00 90.88 82 ARG A O 1
ATOM 677 N N . PHE A 1 83 ? -4.071 18.690 7.816 1.00 92.00 83 PHE A N 1
ATOM 678 C CA . PHE A 1 83 ? -5.034 19.561 7.132 1.00 92.00 83 PHE A CA 1
ATOM 679 C C . PHE A 1 83 ? -6.272 18.819 6.611 1.00 92.00 83 PHE A C 1
ATOM 681 O O . PHE A 1 83 ? -7.101 19.408 5.928 1.00 92.00 83 PHE A O 1
ATOM 688 N N . SER A 1 84 ? -6.405 17.522 6.905 1.00 89.69 84 SER A N 1
ATOM 689 C CA . SER A 1 84 ? -7.556 16.734 6.456 1.00 89.69 84 SER A CA 1
ATOM 690 C C . SER A 1 84 ? -8.709 16.818 7.455 1.00 89.69 84 SER A C 1
ATOM 692 O O . SER A 1 84 ? -8.478 16.740 8.663 1.00 89.69 84 SER A O 1
ATOM 694 N N . ASN A 1 85 ? -9.944 16.925 6.961 1.00 92.19 85 ASN A N 1
ATOM 695 C CA . ASN A 1 85 ? -11.147 16.734 7.781 1.00 92.19 85 ASN A CA 1
ATOM 696 C C . ASN A 1 85 ? -11.292 15.271 8.230 1.00 92.19 85 ASN A C 1
ATOM 698 O O . ASN A 1 85 ? -11.822 15.003 9.304 1.00 92.19 85 ASN A O 1
ATOM 702 N N . ASP A 1 86 ? -10.774 14.332 7.435 1.00 91.81 86 ASP A N 1
ATOM 703 C CA . ASP A 1 86 ? -10.690 12.921 7.795 1.00 91.81 86 ASP A CA 1
ATOM 704 C C . ASP A 1 86 ? -9.455 12.681 8.676 1.00 91.81 86 ASP A C 1
ATOM 706 O O . ASP A 1 86 ? -8.307 12.812 8.239 1.00 91.81 86 ASP A O 1
ATOM 710 N N . LYS A 1 87 ? -9.703 12.338 9.942 1.00 92.75 87 LYS A N 1
ATOM 711 C CA . LYS A 1 87 ? -8.662 12.078 10.944 1.00 92.75 87 LYS A CA 1
ATOM 712 C C . LYS A 1 87 ? -8.288 10.601 11.072 1.00 92.75 87 LYS A C 1
ATOM 714 O O . LYS A 1 87 ? -7.537 10.252 11.981 1.00 92.75 87 LYS A O 1
ATOM 719 N N . SER A 1 88 ? -8.773 9.743 10.176 1.00 94.50 88 SER A N 1
ATOM 720 C CA . SER A 1 88 ? -8.391 8.336 10.175 1.00 94.50 88 SER A CA 1
ATOM 721 C C . SER A 1 88 ? -6.871 8.168 9.983 1.00 94.50 88 SER A C 1
ATOM 723 O O . SER A 1 88 ? -6.274 8.849 9.146 1.00 94.50 88 SER A O 1
ATOM 725 N N . PRO A 1 89 ? -6.209 7.285 10.752 1.00 94.81 89 PRO A N 1
ATOM 726 C CA . PRO A 1 89 ? -4.757 7.119 10.725 1.00 94.81 89 PRO A CA 1
ATOM 727 C C . PRO A 1 89 ? -4.238 6.475 9.434 1.00 94.81 89 PRO A C 1
ATOM 729 O O . PRO A 1 89 ? -3.089 6.723 9.052 1.00 94.81 89 PRO A O 1
ATOM 732 N N . TYR A 1 90 ? -5.054 5.667 8.752 1.00 96.44 90 TYR A N 1
ATOM 733 C CA . TYR A 1 90 ? -4.644 4.920 7.565 1.00 96.44 90 TYR A CA 1
ATOM 734 C C . TYR A 1 90 ? -5.466 5.276 6.329 1.00 96.44 90 TYR A C 1
ATOM 736 O O . TYR A 1 90 ? -6.663 5.571 6.382 1.00 96.44 90 TYR A O 1
ATOM 744 N N . LYS A 1 91 ? -4.808 5.207 5.176 1.00 94.69 91 LYS A N 1
ATOM 745 C CA . LYS A 1 91 ? -5.445 5.248 3.866 1.00 94.69 91 LYS A CA 1
ATOM 746 C C . LYS A 1 91 ? -6.125 3.914 3.579 1.00 94.69 91 LYS A C 1
ATOM 748 O O . LYS A 1 91 ? -5.587 2.854 3.877 1.00 94.69 91 LYS A O 1
ATOM 753 N N . THR A 1 92 ? -7.291 3.985 2.954 1.00 94.19 92 THR A N 1
ATOM 754 C CA . THR A 1 92 ? -8.081 2.827 2.503 1.00 94.19 92 THR A CA 1
ATOM 755 C C . THR A 1 92 ? -7.900 2.555 1.007 1.00 94.19 92 THR A C 1
ATOM 757 O O . THR A 1 92 ? -8.699 1.851 0.394 1.00 94.19 92 THR A O 1
ATOM 760 N N . ASN A 1 93 ? -6.846 3.122 0.421 1.00 87.62 93 ASN A N 1
ATOM 761 C CA . ASN A 1 93 ? -6.423 2.938 -0.956 1.00 87.62 93 ASN A CA 1
ATOM 762 C C . ASN A 1 93 ? -4.904 2.728 -1.021 1.00 87.62 93 ASN A C 1
ATOM 764 O O . ASN A 1 93 ? -4.178 3.049 -0.073 1.00 87.62 93 ASN A O 1
ATOM 768 N N . LEU A 1 94 ? -4.467 2.150 -2.138 1.00 72.69 94 LEU A N 1
ATOM 769 C CA . LEU A 1 94 ? -3.067 2.008 -2.523 1.00 72.69 94 LEU A CA 1
ATOM 770 C C . LEU A 1 94 ? -2.693 3.020 -3.593 1.00 72.69 94 LEU A C 1
ATO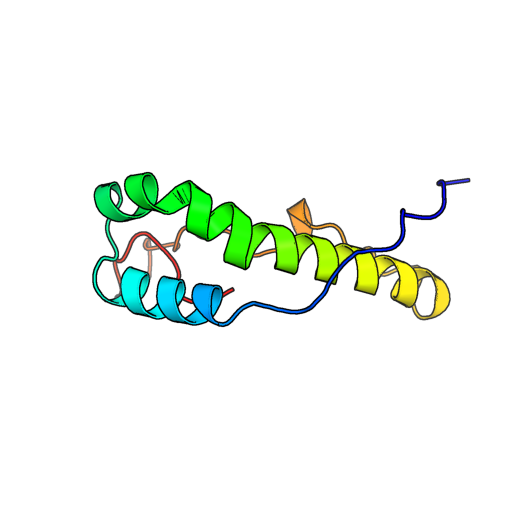M 772 O O . LEU A 1 94 ? -3.595 3.457 -4.342 1.00 72.69 94 LEU A O 1
#

Radius of gyration: 15.68 Å; chains: 1; bounding box: 41×32×40 Å

Sequence (94 aa):
MKAPPAPSDFRGFRPAALVFLRALARHNDREWFQAHRETYERELRAPMAALVEEIDVHLATLAPEIIGHPKRSMFRIHRDTRFSNDKSPYKTNL

Foldseek 3Di:
DDPQPDQQPQPDADVLLLVVLVVCVVVLDDVVCVVCVVSCCPRPLNNVQSVQSNVQNVCCVVPVVDHGGSVVNDDDQADDPPPDPDPRGGDSDD

Secondary structure (DSSP, 8-state):
-PPPPPPP------HHHHHHHHHHHHS-SHHHHHHTHHHHIIIIIHHHHHHHHHHHHHHHHH-TT----HHHHSPPSB---SS-S---SB-S--

pLDDT: mean 90.15, std 12.53, range [38.97, 98.12]